Protein AF-A0A3C1LA24-F1 (afdb_monomer)

Sequence (68 aa):
MRKPTVPAVDSLAQLETDVCDCRQCPRLVAWREQVAVDKRASYRDEAYWGRGVPGFGDPAAKVMVLGL

Mean predicted aligned error: 6.38 Å

Radius of gyration: 16.12 Å; Cα contacts (8 Å, |Δi|>4): 29; chains: 1; bounding box: 53×24×33 Å

Structure (mmCIF, N/CA/C/O backbone):
data_AF-A0A3C1LA24-F1
#
_entry.id   AF-A0A3C1LA24-F1
#
loop_
_atom_site.group_PDB
_atom_site.id
_atom_site.type_symbol
_atom_site.label_atom_id
_atom_site.label_alt_id
_atom_site.label_comp_id
_atom_site.label_asym_id
_atom_site.label_entity_id
_atom_site.label_seq_id
_atom_site.pdbx_PDB_ins_code
_atom_site.Cartn_x
_atom_site.Cartn_y
_atom_site.Cartn_z
_atom_site.occupancy
_atom_site.B_iso_or_equiv
_atom_site.auth_seq_id
_atom_site.auth_comp_id
_atom_site.auth_asym_id
_atom_site.auth_atom_id
_atom_site.pdbx_PDB_model_num
ATOM 1 N N . MET A 1 1 ? 35.528 -7.456 5.200 1.00 44.84 1 MET A N 1
ATOM 2 C CA . MET A 1 1 ? 34.230 -6.772 5.015 1.00 44.84 1 MET A CA 1
ATOM 3 C C . MET A 1 1 ? 33.352 -7.681 4.168 1.00 44.84 1 MET A C 1
ATOM 5 O O . MET A 1 1 ? 33.632 -7.864 2.990 1.00 44.84 1 MET A O 1
ATOM 9 N N . ARG A 1 2 ? 32.407 -8.388 4.797 1.00 50.66 2 ARG A N 1
ATOM 10 C CA . ARG A 1 2 ? 31.538 -9.363 4.123 1.00 50.66 2 ARG A CA 1
ATOM 11 C C . ARG A 1 2 ? 30.636 -8.563 3.179 1.00 50.66 2 ARG A C 1
ATOM 13 O O . ARG A 1 2 ? 29.822 -7.781 3.657 1.00 50.66 2 ARG A O 1
ATOM 20 N N . LYS A 1 3 ? 30.841 -8.670 1.861 1.00 40.09 3 LYS A N 1
ATOM 21 C CA . LYS A 1 3 ? 29.866 -8.142 0.899 1.00 40.09 3 LYS A CA 1
ATOM 22 C C . L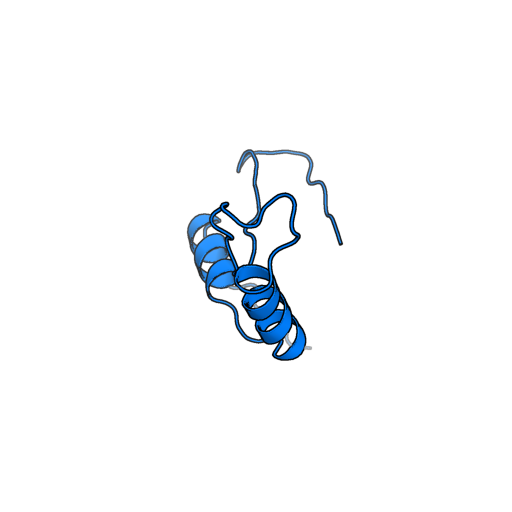YS A 1 3 ? 28.525 -8.805 1.228 1.00 40.09 3 LYS A C 1
ATOM 24 O O . LYS A 1 3 ? 28.535 -10.021 1.442 1.00 40.09 3 LYS A O 1
ATOM 29 N N . PRO A 1 4 ? 27.408 -8.062 1.303 1.00 49.50 4 PRO A N 1
ATOM 30 C CA . PRO A 1 4 ? 26.106 -8.700 1.332 1.00 49.50 4 PRO A CA 1
ATOM 31 C C . PRO A 1 4 ? 26.043 -9.579 0.086 1.00 49.50 4 PRO A C 1
ATOM 33 O O . PRO A 1 4 ? 26.202 -9.091 -1.034 1.00 49.50 4 PRO A O 1
ATOM 36 N N . THR A 1 5 ? 25.921 -10.886 0.279 1.00 48.91 5 THR A N 1
ATOM 37 C CA . THR A 1 5 ? 25.474 -11.782 -0.778 1.00 48.91 5 THR A CA 1
ATOM 38 C C . THR A 1 5 ? 24.069 -11.321 -1.105 1.00 48.91 5 THR A C 1
ATOM 40 O O . THR A 1 5 ? 23.160 -11.554 -0.312 1.00 48.91 5 THR A O 1
ATOM 43 N N . VAL A 1 6 ? 23.913 -10.583 -2.204 1.00 51.62 6 VAL A N 1
ATOM 44 C CA . VAL A 1 6 ? 22.589 -10.311 -2.756 1.00 51.62 6 VAL A CA 1
ATOM 45 C C . VAL A 1 6 ? 22.013 -11.698 -3.048 1.00 51.62 6 VAL A C 1
ATOM 47 O O . VAL A 1 6 ? 22.648 -12.442 -3.804 1.00 51.62 6 VAL A O 1
ATOM 50 N N . PRO A 1 7 ? 20.928 -12.119 -2.374 1.00 51.91 7 PRO A N 1
ATOM 51 C CA . PRO A 1 7 ? 20.302 -13.390 -2.695 1.00 51.91 7 PRO A CA 1
ATO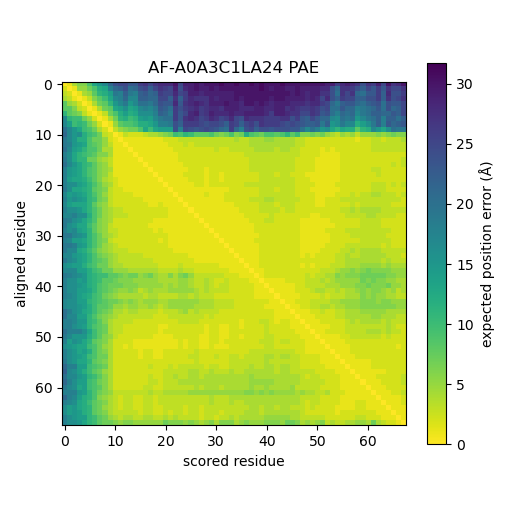M 52 C C . PRO A 1 7 ? 19.866 -13.361 -4.165 1.00 51.91 7 P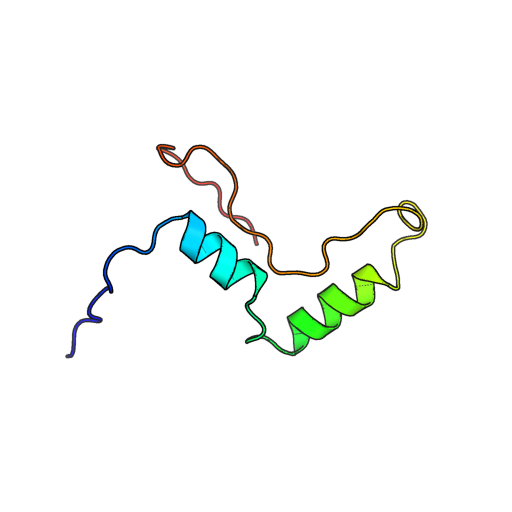RO A C 1
ATOM 54 O O . PRO A 1 7 ? 19.809 -12.293 -4.782 1.00 51.91 7 PRO A O 1
ATOM 57 N N . ALA A 1 8 ? 19.616 -14.537 -4.743 1.00 58.81 8 ALA A N 1
ATOM 58 C CA . ALA A 1 8 ? 19.007 -14.628 -6.067 1.00 58.81 8 ALA A CA 1
ATOM 59 C C . ALA A 1 8 ? 17.830 -13.646 -6.138 1.00 58.81 8 ALA A C 1
ATOM 61 O O . ALA A 1 8 ? 17.082 -13.537 -5.170 1.00 58.81 8 ALA A O 1
ATOM 62 N N . VAL A 1 9 ? 17.740 -12.875 -7.226 1.00 58.38 9 VAL A N 1
ATOM 63 C CA . VAL A 1 9 ? 16.726 -11.826 -7.360 1.00 58.38 9 VAL A CA 1
ATOM 64 C C . VAL A 1 9 ? 15.364 -12.496 -7.213 1.00 58.38 9 VAL A C 1
ATOM 66 O O . VAL A 1 9 ? 14.976 -13.268 -8.090 1.00 58.38 9 VAL A O 1
ATOM 69 N N . ASP A 1 10 ? 14.685 -12.263 -6.090 1.00 67.62 10 ASP A N 1
ATOM 70 C CA . ASP A 1 10 ? 13.329 -12.762 -5.914 1.00 67.62 10 ASP A CA 1
ATOM 71 C C . ASP A 1 10 ? 12.461 -12.199 -7.037 1.00 67.62 10 ASP A C 1
ATOM 73 O O . ASP A 1 10 ? 12.618 -11.048 -7.462 1.00 67.62 10 ASP A O 1
ATOM 77 N N . SER A 1 11 ? 11.570 -13.037 -7.564 1.00 89.06 11 SER A N 1
ATOM 78 C CA . SER A 1 11 ? 10.622 -12.575 -8.575 1.00 89.06 11 SER A CA 1
ATOM 79 C C . SER A 1 11 ? 9.779 -11.433 -8.002 1.00 89.06 11 SER A C 1
ATOM 81 O O . SER A 1 11 ? 9.495 -11.417 -6.803 1.00 89.06 11 SER A O 1
ATOM 83 N N . LEU A 1 12 ? 9.327 -10.504 -8.851 1.00 91.44 12 LEU A N 1
ATOM 84 C CA . LEU A 1 12 ? 8.424 -9.440 -8.397 1.00 91.44 12 LEU A CA 1
ATOM 85 C C . LEU A 1 12 ? 7.190 -10.019 -7.689 1.00 91.44 12 LEU A C 1
ATOM 87 O O . LEU A 1 12 ? 6.796 -9.494 -6.661 1.00 91.44 12 LEU A O 1
ATOM 91 N N . ALA A 1 13 ? 6.679 -11.168 -8.142 1.00 91.25 13 ALA A N 1
ATOM 92 C CA . ALA A 1 13 ? 5.573 -11.871 -7.491 1.00 91.25 13 ALA A CA 1
ATOM 93 C C . ALA A 1 13 ? 5.889 -12.327 -6.049 1.00 91.25 13 ALA A C 1
ATOM 95 O O . ALA A 1 13 ? 5.032 -12.253 -5.164 1.00 91.25 13 ALA A O 1
ATOM 96 N N . GLN A 1 14 ? 7.119 -12.784 -5.785 1.00 93.88 14 GLN A N 1
ATOM 97 C CA . GLN A 1 14 ? 7.533 -13.141 -4.424 1.00 93.88 14 GLN A CA 1
ATOM 98 C C . GLN A 1 14 ? 7.639 -11.887 -3.554 1.00 93.88 14 GLN A C 1
ATOM 100 O O . GLN A 1 14 ? 7.085 -11.850 -2.458 1.00 93.88 14 GLN A O 1
ATOM 105 N N . LEU A 1 15 ? 8.257 -10.827 -4.080 1.00 93.44 15 LEU A N 1
ATOM 106 C CA . LEU A 1 15 ? 8.374 -9.555 -3.373 1.00 93.44 15 LEU A CA 1
ATOM 107 C C . LEU A 1 15 ? 7.000 -8.947 -3.049 1.00 93.44 15 LEU A C 1
ATOM 109 O O . LEU A 1 15 ? 6.801 -8.418 -1.958 1.00 93.44 15 LEU A O 1
ATOM 113 N N . GLU A 1 16 ? 6.043 -9.029 -3.973 1.00 94.56 16 GLU A N 1
ATOM 114 C CA . GLU A 1 16 ? 4.660 -8.600 -3.754 1.00 94.56 16 GLU A CA 1
ATOM 115 C C . GLU A 1 16 ? 4.036 -9.329 -2.561 1.00 94.56 16 GLU A C 1
ATOM 117 O O . GLU A 1 16 ? 3.434 -8.687 -1.696 1.00 94.56 16 GLU A O 1
ATOM 122 N N . THR A 1 17 ? 4.231 -10.649 -2.478 1.00 95.75 17 THR A N 1
ATOM 123 C CA . THR A 1 17 ? 3.752 -11.478 -1.362 1.00 95.75 17 THR A CA 1
ATOM 124 C C . THR A 1 17 ? 4.404 -11.048 -0.049 1.00 95.75 17 THR A C 1
ATOM 126 O O . THR A 1 17 ? 3.704 -10.716 0.912 1.00 95.75 17 THR A O 1
ATOM 129 N N . ASP A 1 18 ? 5.732 -10.940 -0.035 1.00 96.06 18 ASP A N 1
ATOM 130 C CA . ASP A 1 18 ? 6.504 -10.566 1.151 1.00 96.06 18 ASP A CA 1
ATOM 131 C C . ASP A 1 18 ? 6.112 -9.176 1.676 1.00 96.06 18 ASP A C 1
ATOM 133 O O . ASP A 1 18 ? 5.955 -8.971 2.884 1.00 96.06 18 ASP A O 1
ATOM 137 N N . VAL A 1 19 ? 5.899 -8.209 0.778 1.00 96.31 19 VAL A N 1
ATOM 138 C CA . VAL A 1 19 ? 5.450 -6.854 1.131 1.00 96.31 19 VAL A CA 1
ATOM 139 C C . VAL A 1 19 ? 4.032 -6.874 1.700 1.00 96.31 19 VAL A C 1
ATOM 141 O O . VAL A 1 19 ? 3.772 -6.225 2.721 1.00 96.31 19 VAL A O 1
ATOM 144 N N . CYS A 1 20 ? 3.112 -7.617 1.081 1.00 97.19 20 CYS A N 1
ATOM 145 C CA . CYS A 1 20 ? 1.727 -7.717 1.544 1.00 97.19 20 CYS A CA 1
ATOM 146 C C . CYS A 1 20 ? 1.620 -8.365 2.936 1.00 97.19 20 CYS A C 1
ATOM 148 O O . CYS A 1 20 ? 0.741 -7.985 3.723 1.00 97.19 20 CYS A O 1
ATOM 150 N N . ASP A 1 21 ? 2.516 -9.305 3.243 1.00 97.50 21 ASP A N 1
ATOM 151 C CA . ASP A 1 21 ? 2.555 -10.061 4.500 1.00 97.50 21 ASP A CA 1
ATOM 152 C C . ASP A 1 21 ? 3.440 -9.435 5.581 1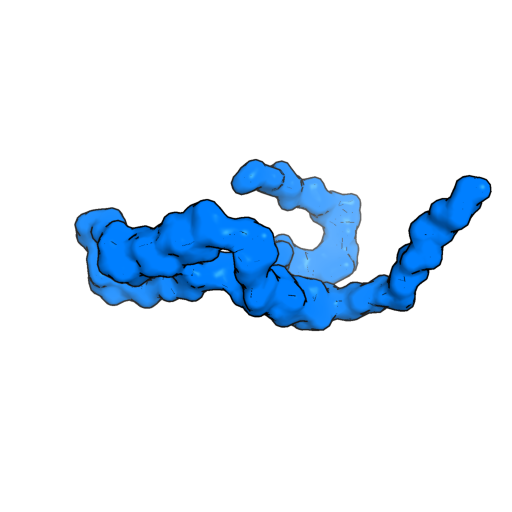.00 97.50 21 ASP A C 1
ATOM 154 O O . ASP A 1 21 ? 3.341 -9.800 6.755 1.00 97.50 21 ASP A O 1
ATOM 158 N N . CYS A 1 22 ? 4.266 -8.447 5.236 1.00 97.50 22 CYS A N 1
ATOM 159 C CA . CYS A 1 22 ? 5.179 -7.833 6.187 1.00 97.50 22 CYS A CA 1
ATOM 160 C C . CYS A 1 22 ? 4.441 -7.178 7.371 1.00 97.50 22 CYS A C 1
ATOM 162 O O . CYS A 1 22 ? 3.492 -6.388 7.225 1.00 97.50 22 CYS A O 1
ATOM 164 N N . ARG A 1 23 ? 4.932 -7.492 8.577 1.00 98.06 23 ARG A N 1
ATOM 165 C CA . ARG A 1 23 ? 4.469 -6.941 9.861 1.00 98.06 23 ARG A CA 1
ATOM 166 C C . ARG A 1 23 ? 5.602 -6.397 10.739 1.00 98.06 23 ARG A C 1
ATOM 168 O O . ARG A 1 23 ? 5.411 -6.191 11.932 1.00 98.06 23 ARG A O 1
ATOM 175 N N . GLN A 1 24 ? 6.781 -6.151 10.167 1.00 98.31 24 GLN A N 1
ATOM 176 C CA . GLN A 1 24 ? 7.988 -5.786 10.925 1.00 98.31 24 GLN A CA 1
ATOM 177 C C . GLN A 1 24 ? 7.921 -4.411 11.609 1.00 98.31 24 GLN A C 1
ATOM 179 O O . GLN A 1 24 ? 8.711 -4.153 12.511 1.00 98.31 24 GLN A O 1
ATOM 184 N N . CYS A 1 25 ? 6.993 -3.536 11.210 1.00 98.44 25 CYS A N 1
ATOM 185 C CA . CYS A 1 25 ? 6.856 -2.180 11.739 1.00 98.44 25 CYS A CA 1
ATOM 186 C C . CYS A 1 25 ? 5.580 -2.061 12.596 1.00 98.44 25 CYS A C 1
ATOM 188 O O . CYS A 1 25 ? 4.532 -1.703 12.047 1.00 98.44 25 CYS A O 1
ATOM 190 N N . PRO A 1 26 ? 5.628 -2.286 13.928 1.00 98.38 26 PRO A N 1
ATOM 191 C CA . PRO A 1 26 ? 4.421 -2.406 14.756 1.00 98.38 26 PRO A CA 1
ATOM 192 C C . PRO A 1 26 ? 3.505 -1.182 14.680 1.00 98.38 26 PRO A C 1
ATOM 194 O O . PRO A 1 26 ? 2.293 -1.313 14.540 1.00 98.38 26 PRO A O 1
ATOM 197 N N . ARG A 1 27 ? 4.094 0.021 14.685 1.00 98.56 27 ARG A N 1
ATOM 198 C CA . ARG A 1 27 ? 3.354 1.286 14.579 1.00 98.56 27 ARG A CA 1
ATOM 199 C C . ARG A 1 27 ? 2.579 1.409 13.262 1.00 98.56 27 ARG A C 1
ATOM 201 O O . ARG A 1 27 ? 1.450 1.882 13.267 1.00 98.56 27 ARG A O 1
ATOM 208 N N . LEU A 1 28 ? 3.182 1.008 12.139 1.00 98.44 28 LEU A N 1
ATOM 209 C CA . LEU A 1 28 ? 2.549 1.111 10.817 1.00 98.44 28 LEU A CA 1
ATOM 210 C C . LEU A 1 28 ? 1.460 0.056 10.634 1.00 98.44 28 LEU A C 1
ATOM 212 O O . LEU A 1 28 ? 0.418 0.350 10.058 1.00 98.44 28 LEU A O 1
ATOM 216 N N . VAL A 1 29 ? 1.696 -1.152 11.148 1.00 98.62 29 VAL A N 1
ATOM 217 C CA . VAL A 1 29 ? 0.719 -2.244 11.138 1.00 98.62 29 VAL A CA 1
ATOM 218 C C . VAL A 1 29 ? -0.525 -1.859 11.935 1.00 98.62 29 VAL A C 1
ATOM 220 O O . VAL A 1 29 ? -1.626 -1.940 11.402 1.00 98.62 29 VAL A O 1
ATOM 223 N N . ALA A 1 30 ? -0.348 -1.358 13.162 1.00 98.44 30 ALA A N 1
ATOM 224 C CA . ALA A 1 30 ? -1.463 -0.899 13.987 1.00 98.44 30 ALA A CA 1
ATOM 225 C C . ALA A 1 30 ? -2.264 0.208 13.286 1.00 98.44 30 ALA A C 1
ATOM 227 O O . ALA A 1 30 ? -3.489 0.150 13.224 1.00 98.44 30 ALA A O 1
ATOM 228 N N . TRP A 1 31 ? -1.570 1.183 12.692 1.00 97.94 31 TRP A N 1
ATOM 229 C CA . TRP A 1 31 ? -2.220 2.281 11.983 1.00 97.94 31 TRP A CA 1
ATOM 230 C C . TRP A 1 31 ? -3.015 1.816 10.756 1.00 97.94 31 TRP A C 1
ATOM 232 O O . TRP A 1 31 ? -4.184 2.172 10.630 1.00 97.94 31 TRP A O 1
ATOM 242 N N . ARG A 1 32 ? -2.415 1.014 9.858 1.00 97.69 32 ARG A N 1
ATOM 243 C CA . ARG A 1 32 ? -3.087 0.569 8.620 1.00 97.69 32 ARG A CA 1
ATOM 244 C C . ARG A 1 32 ? -4.310 -0.310 8.899 1.00 97.69 32 ARG A C 1
ATOM 246 O O . ARG A 1 32 ? -5.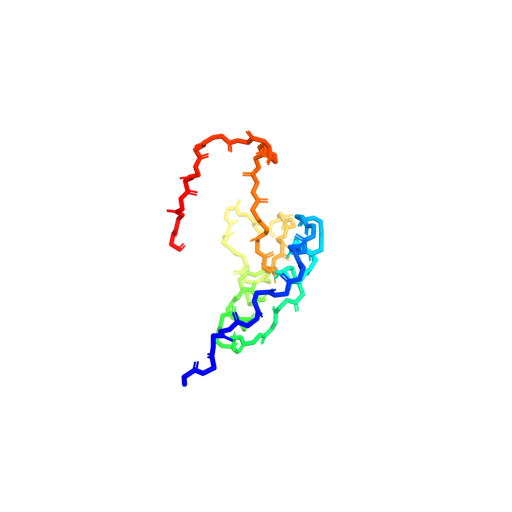270 -0.257 8.137 1.00 97.69 32 ARG A O 1
ATOM 253 N N . GLU A 1 33 ? -4.274 -1.096 9.975 1.00 97.56 33 GLU A N 1
ATOM 254 C CA . GLU A 1 33 ? -5.398 -1.931 10.410 1.00 97.56 33 GLU A CA 1
ATOM 255 C C . GLU A 1 33 ? -6.500 -1.081 11.043 1.00 97.56 33 GLU A C 1
ATOM 257 O O . GLU A 1 33 ? -7.670 -1.262 10.714 1.00 97.56 33 GLU A O 1
ATOM 262 N N . GLN A 1 34 ? -6.136 -0.095 11.870 1.00 97.44 34 GLN A N 1
ATOM 263 C CA . GLN A 1 34 ? -7.106 0.819 12.464 1.00 97.44 34 GLN A CA 1
ATOM 264 C C . GLN A 1 34 ? -7.869 1.605 11.396 1.00 97.44 34 GLN A C 1
ATOM 266 O O . GLN A 1 34 ? -9.093 1.586 11.394 1.00 97.44 34 GLN A O 1
ATOM 271 N N . VAL A 1 35 ? -7.183 2.249 10.446 1.00 96.38 35 VAL A N 1
ATOM 272 C CA . VAL A 1 35 ? -7.860 3.059 9.410 1.00 96.38 35 VAL A CA 1
ATOM 273 C C . VAL A 1 35 ? -8.657 2.223 8.405 1.00 96.38 35 VAL A C 1
ATOM 275 O O . VAL A 1 35 ? -9.495 2.769 7.688 1.00 96.38 35 VAL A O 1
ATOM 278 N N . ALA A 1 36 ? -8.412 0.911 8.335 1.00 96.06 36 ALA A N 1
ATOM 279 C CA . ALA A 1 36 ? -9.239 -0.007 7.557 1.00 96.06 36 ALA A CA 1
ATOM 280 C C . ALA A 1 36 ? -10.595 -0.292 8.232 1.00 96.06 36 ALA A C 1
ATOM 282 O O . ALA A 1 36 ? -11.538 -0.685 7.544 1.00 96.06 36 ALA A O 1
ATOM 283 N N . VAL A 1 37 ? -10.706 -0.066 9.546 1.00 95.81 37 VAL A N 1
ATOM 284 C CA . VAL A 1 37 ? -11.951 -0.158 10.328 1.00 95.81 37 VAL A CA 1
ATOM 285 C C . VAL A 1 37 ? -12.567 1.232 10.508 1.00 95.81 37 VAL A C 1
ATOM 287 O O . VAL A 1 37 ? -13.700 1.472 10.089 1.00 95.81 37 VAL A O 1
ATOM 290 N N . ASP A 1 38 ? -11.784 2.168 11.043 1.00 96.38 38 ASP A N 1
ATOM 291 C CA . ASP A 1 38 ? -12.141 3.564 11.311 1.00 96.38 38 ASP A CA 1
ATOM 292 C C . ASP A 1 38 ? -11.960 4.418 10.046 1.00 96.38 38 ASP A C 1
ATOM 294 O O . ASP A 1 38 ? -11.122 5.322 9.963 1.00 96.38 38 ASP A O 1
ATOM 298 N N . LYS A 1 39 ? -12.723 4.089 9.004 1.00 94.62 39 LYS A N 1
ATOM 299 C CA . LYS A 1 39 ? -12.581 4.711 7.685 1.00 94.62 39 LYS A CA 1
ATOM 300 C C . LYS A 1 39 ? -13.036 6.168 7.697 1.00 94.62 39 LYS A C 1
ATOM 302 O O . LYS A 1 39 ? -13.974 6.560 8.395 1.00 94.62 39 LYS A O 1
ATOM 307 N N . ARG A 1 40 ? -12.432 6.973 6.817 1.00 94.50 40 ARG A N 1
ATOM 308 C CA . ARG A 1 40 ? -12.920 8.326 6.512 1.00 94.50 40 ARG A CA 1
ATOM 309 C C . ARG A 1 40 ? -14.389 8.245 6.086 1.00 94.50 40 ARG A C 1
ATOM 311 O O . ARG A 1 40 ? -14.730 7.414 5.253 1.00 94.50 40 ARG A O 1
ATOM 318 N N . ALA A 1 41 ? -15.228 9.156 6.585 1.00 95.56 41 ALA A N 1
ATOM 319 C CA . ALA A 1 41 ? -16.674 9.144 6.338 1.00 95.56 41 ALA A CA 1
ATOM 320 C C . ALA A 1 41 ? -17.061 9.014 4.851 1.00 95.56 41 ALA A C 1
ATOM 322 O O . ALA A 1 41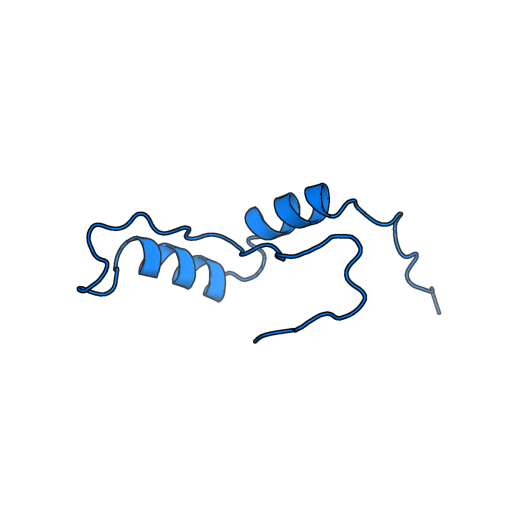 ? -17.990 8.282 4.530 1.00 95.56 41 ALA A O 1
ATOM 323 N N . SER A 1 42 ? -16.314 9.656 3.944 1.00 97.50 42 SER A N 1
ATOM 324 C CA . SER A 1 42 ? -16.540 9.580 2.492 1.00 97.50 42 SER A CA 1
ATOM 325 C C . SER A 1 42 ? -16.325 8.191 1.877 1.00 97.50 42 SER A C 1
ATOM 327 O O . SER A 1 42 ? -16.788 7.962 0.771 1.00 97.50 42 SER A O 1
ATOM 329 N N . TYR A 1 43 ? -15.629 7.286 2.569 1.00 96.25 43 TYR A N 1
ATOM 330 C CA . TYR A 1 43 ? -15.280 5.940 2.098 1.00 96.25 43 TYR A CA 1
ATOM 331 C C . TYR A 1 43 ? -15.724 4.854 3.088 1.00 96.25 43 TYR A C 1
ATOM 333 O O . TYR A 1 43 ? -15.169 3.758 3.120 1.00 96.25 43 TYR A O 1
ATOM 341 N N . ARG A 1 44 ? -16.697 5.158 3.956 1.00 94.75 44 ARG A N 1
ATOM 342 C CA . ARG A 1 44 ? -17.100 4.266 5.056 1.00 94.75 44 ARG A CA 1
ATOM 343 C C . ARG A 1 44 ? -17.594 2.892 4.581 1.00 94.75 44 ARG A C 1
ATOM 345 O O . ARG A 1 44 ? -17.374 1.896 5.270 1.00 94.75 44 ARG A O 1
ATOM 352 N N . ASP A 1 45 ? -18.199 2.847 3.398 1.00 95.62 45 ASP A N 1
ATOM 353 C CA . ASP A 1 45 ? -18.799 1.641 2.822 1.00 95.62 45 ASP A CA 1
ATOM 354 C C . ASP A 1 45 ? -17.836 0.884 1.879 1.00 95.62 45 ASP A C 1
ATOM 356 O O . ASP A 1 45 ? -18.149 -0.208 1.418 1.00 95.62 45 ASP A O 1
ATOM 360 N N . GLU A 1 46 ? -16.637 1.422 1.633 1.00 96.50 46 GLU A N 1
ATOM 361 C CA . GLU A 1 46 ? -15.619 0.828 0.754 1.00 96.50 46 GLU A CA 1
ATOM 362 C C . GLU A 1 46 ? -14.828 -0.276 1.463 1.00 96.50 46 GLU A C 1
ATOM 364 O O . GLU A 1 46 ? -14.539 -0.182 2.659 1.00 96.50 46 GLU A O 1
ATOM 369 N N . ALA A 1 47 ? -14.382 -1.299 0.737 1.00 94.75 47 ALA A N 1
ATOM 370 C CA . ALA A 1 47 ? -13.430 -2.270 1.275 1.00 94.75 47 ALA A CA 1
ATOM 371 C C . ALA A 1 47 ? -12.009 -1.677 1.281 1.00 94.75 47 ALA A C 1
ATOM 373 O O . ALA A 1 47 ? -11.497 -1.257 0.248 1.00 94.75 47 ALA A O 1
ATOM 374 N N . TYR A 1 48 ? -11.355 -1.649 2.444 1.00 96.00 48 TYR A N 1
ATOM 375 C CA . TYR A 1 48 ? -9.985 -1.143 2.581 1.00 96.00 48 TYR A CA 1
ATOM 376 C C . TYR A 1 48 ? -8.972 -2.286 2.560 1.00 96.00 48 TYR A C 1
ATOM 378 O O . TYR A 1 48 ? -9.196 -3.330 3.166 1.00 96.00 48 TYR A O 1
ATOM 386 N N . TRP A 1 49 ? -7.824 -2.056 1.915 1.00 95.75 49 TRP A N 1
ATOM 387 C CA . TRP A 1 49 ? -6.759 -3.056 1.800 1.00 95.75 49 TRP A CA 1
ATOM 388 C C . TRP A 1 49 ? -6.122 -3.426 3.147 1.00 95.75 49 TRP A C 1
ATOM 390 O O . TRP A 1 49 ? -5.899 -4.600 3.424 1.00 95.75 49 TRP A O 1
ATOM 400 N N . GLY A 1 50 ? -5.803 -2.433 3.988 1.00 96.19 50 GLY A N 1
ATOM 401 C CA . GLY A 1 50 ? -5.276 -2.654 5.345 1.00 96.19 50 GLY A CA 1
ATOM 402 C C . GLY A 1 50 ? -3.936 -3.408 5.434 1.00 96.19 50 GLY A C 1
ATOM 403 O O . GLY A 1 50 ? -3.546 -3.842 6.517 1.00 96.19 50 GLY A O 1
ATOM 404 N N . ARG A 1 51 ? -3.212 -3.581 4.321 1.00 97.38 51 ARG A N 1
ATOM 405 C CA . ARG A 1 51 ? -1.954 -4.349 4.227 1.00 97.38 51 ARG A CA 1
ATOM 406 C C . ARG A 1 51 ? -0.843 -3.541 3.551 1.00 97.38 51 ARG A C 1
ATOM 408 O O . ARG A 1 51 ? -1.042 -2.382 3.193 1.00 97.38 51 ARG A O 1
ATOM 415 N N . GLY A 1 52 ? 0.354 -4.125 3.447 1.00 97.44 52 GLY A N 1
ATOM 416 C CA . GLY A 1 52 ? 1.461 -3.531 2.692 1.00 97.44 52 GLY A CA 1
ATOM 417 C C . GLY A 1 52 ? 1.071 -3.390 1.223 1.00 97.44 52 GLY A C 1
ATOM 418 O O . GLY A 1 52 ? 0.339 -4.232 0.704 1.00 97.44 52 GLY A O 1
ATOM 419 N N . VAL A 1 53 ? 1.496 -2.303 0.581 1.00 97.44 53 VAL A N 1
ATOM 420 C CA . VAL A 1 53 ? 1.133 -2.010 -0.810 1.00 97.44 53 VAL A CA 1
ATOM 421 C C . VAL A 1 53 ? 2.289 -2.446 -1.711 1.00 97.44 53 VAL A C 1
ATOM 423 O O . VAL A 1 53 ? 3.388 -1.909 -1.551 1.00 97.44 53 VAL A O 1
ATOM 426 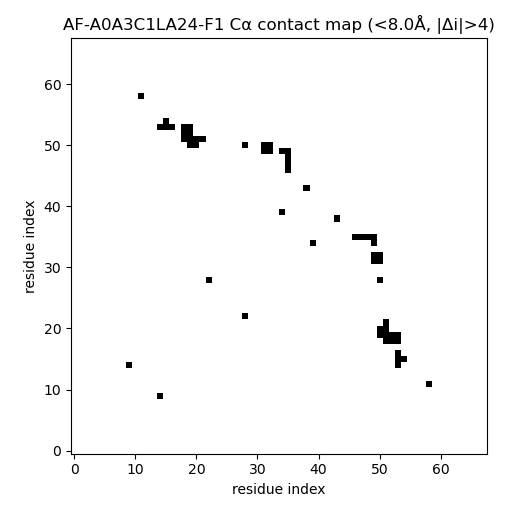N N . PRO A 1 54 ? 2.085 -3.420 -2.615 1.00 95.75 54 PRO A N 1
ATOM 427 C CA . PRO A 1 54 ? 3.113 -3.816 -3.565 1.00 95.75 54 PRO A CA 1
ATOM 428 C C . PRO A 1 54 ? 3.410 -2.702 -4.573 1.00 95.75 54 PRO A C 1
ATOM 430 O O . PRO A 1 54 ? 2.617 -1.777 -4.767 1.00 95.75 54 PRO A O 1
ATOM 433 N N . GLY A 1 55 ? 4.555 -2.815 -5.248 1.00 94.94 55 GLY A N 1
ATOM 434 C CA . GLY A 1 55 ? 4.830 -2.001 -6.428 1.00 94.94 55 GLY A CA 1
ATOM 435 C C . GLY A 1 55 ? 3.812 -2.275 -7.538 1.00 94.94 55 GLY A C 1
ATOM 436 O O . GLY A 1 55 ? 3.221 -3.348 -7.607 1.00 94.94 55 GLY A O 1
ATOM 437 N N . PHE A 1 56 ? 3.610 -1.300 -8.418 1.00 96.19 56 PHE A N 1
ATOM 438 C CA . PHE A 1 56 ? 2.729 -1.428 -9.574 1.00 96.19 56 PHE A CA 1
ATOM 439 C C . PHE A 1 56 ? 3.416 -0.860 -10.812 1.00 96.19 56 PHE A C 1
ATOM 441 O O . PHE A 1 56 ? 4.028 0.208 -10.751 1.00 96.19 56 PHE A O 1
ATOM 448 N N . GLY A 1 57 ? 3.280 -1.552 -11.939 1.00 95.44 57 GLY A N 1
ATOM 449 C CA . GLY A 1 57 ? 3.779 -1.091 -13.226 1.00 95.44 57 GLY A CA 1
ATOM 450 C C . GLY A 1 57 ? 4.225 -2.234 -14.124 1.00 95.44 57 GLY A C 1
ATOM 451 O O . GLY A 1 57 ? 3.978 -3.405 -13.845 1.00 95.44 57 GLY A O 1
ATOM 452 N N . ASP A 1 58 ? 4.884 -1.866 -15.215 1.00 95.94 58 ASP A N 1
ATOM 453 C CA . ASP A 1 58 ? 5.507 -2.813 -16.133 1.00 95.94 58 ASP A CA 1
ATOM 454 C C . ASP A 1 58 ? 6.769 -3.423 -15.480 1.00 95.94 58 ASP A C 1
ATOM 456 O O . ASP A 1 58 ? 7.684 -2.669 -15.137 1.00 95.94 58 ASP A O 1
ATOM 460 N N . PRO A 1 59 ? 6.872 -4.760 -15.324 1.00 91.75 59 PRO A N 1
ATOM 461 C CA . PRO A 1 59 ? 8.094 -5.428 -14.861 1.00 91.75 59 PRO A CA 1
ATOM 462 C C . PRO A 1 59 ? 9.342 -5.102 -15.693 1.00 91.75 59 PRO A C 1
ATOM 464 O O . PRO A 1 59 ? 10.463 -5.238 -15.205 1.00 91.75 59 PRO A O 1
ATOM 467 N N . ALA A 1 60 ? 9.155 -4.681 -16.948 1.00 93.19 60 ALA A N 1
ATOM 468 C CA . ALA A 1 60 ? 10.203 -4.247 -17.865 1.00 93.19 60 ALA A CA 1
ATOM 469 C C . ALA A 1 60 ? 10.337 -2.711 -17.956 1.00 93.19 60 ALA A C 1
ATOM 471 O O . ALA A 1 60 ? 11.013 -2.199 -18.859 1.00 93.19 60 ALA A O 1
ATOM 472 N N . ALA A 1 61 ? 9.716 -1.958 -17.040 1.00 95.69 61 ALA A N 1
ATOM 473 C CA . ALA A 1 61 ? 9.813 -0.504 -17.006 1.00 95.69 61 ALA A CA 1
ATOM 474 C C . ALA A 1 61 ? 11.274 -0.036 -16.912 1.00 95.69 61 ALA A C 1
ATOM 476 O O . ALA A 1 61 ? 12.084 -0.553 -16.145 1.00 95.69 61 ALA A O 1
ATOM 477 N N . LYS A 1 62 ? 11.603 1.014 -17.669 1.00 97.50 62 LYS A N 1
ATOM 478 C CA . LYS A 1 62 ? 12.936 1.649 -17.650 1.00 97.50 62 LYS A CA 1
ATOM 479 C C . LYS A 1 62 ? 13.049 2.795 -16.645 1.00 97.50 62 LYS A C 1
ATOM 481 O O . LYS A 1 62 ? 14.132 3.339 -16.452 1.00 97.50 62 LYS A O 1
ATOM 486 N N . VAL A 1 63 ? 11.925 3.196 -16.057 1.00 97.50 63 VAL A N 1
ATOM 487 C CA . VAL A 1 63 ? 11.813 4.320 -15.125 1.00 97.50 63 VAL A CA 1
ATOM 488 C C . VAL A 1 63 ? 10.972 3.870 -13.939 1.00 97.50 63 VAL A C 1
ATOM 490 O O . VAL A 1 63 ? 9.918 3.268 -14.130 1.00 97.50 63 VAL A O 1
ATOM 493 N N . MET A 1 64 ? 11.429 4.193 -12.728 1.00 96.69 64 MET A N 1
ATOM 494 C CA . MET A 1 64 ? 10.714 3.938 -11.479 1.00 96.69 64 MET A CA 1
ATOM 495 C C . MET A 1 64 ? 10.395 5.263 -10.791 1.00 96.69 64 MET A C 1
ATOM 497 O O . MET A 1 64 ? 11.268 6.119 -10.648 1.00 96.69 64 MET A O 1
ATOM 501 N 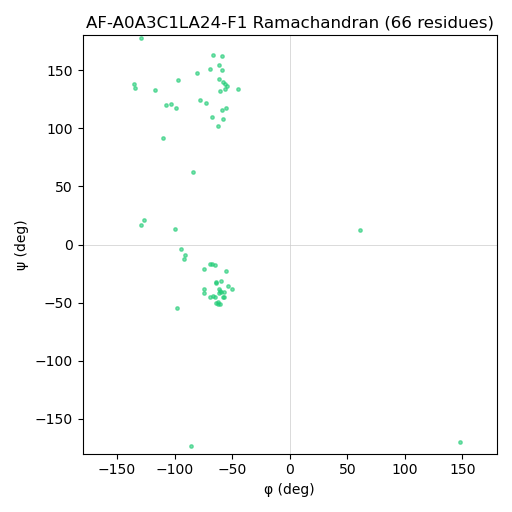N . VAL A 1 65 ? 9.151 5.412 -10.340 1.00 97.31 65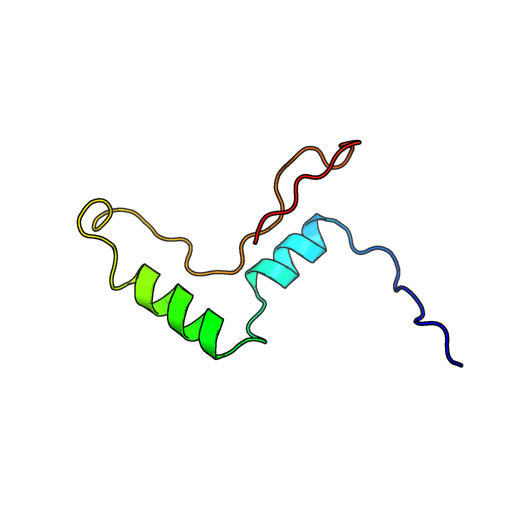 VAL A N 1
ATOM 502 C CA . VAL A 1 65 ? 8.721 6.528 -9.492 1.00 97.31 65 VAL A CA 1
ATOM 503 C C . VAL A 1 65 ? 8.596 6.008 -8.067 1.00 97.31 65 VAL A C 1
ATOM 505 O O . VAL A 1 65 ? 7.840 5.072 -7.820 1.00 97.31 65 VAL A O 1
ATOM 508 N N . LEU A 1 66 ? 9.344 6.603 -7.136 1.00 96.56 66 LEU A N 1
ATOM 509 C CA . LEU A 1 66 ? 9.341 6.213 -5.728 1.00 96.56 66 LEU A CA 1
ATOM 510 C C . LEU A 1 66 ? 8.618 7.271 -4.889 1.00 96.56 66 LEU A C 1
ATOM 512 O O . LEU A 1 66 ? 9.019 8.435 -4.877 1.00 96.56 66 LEU A O 1
ATOM 516 N N . GLY A 1 67 ? 7.544 6.850 -4.219 1.00 94.88 67 GLY A N 1
ATOM 517 C CA . GLY A 1 67 ? 6.806 7.659 -3.249 1.00 94.88 67 GLY A CA 1
ATOM 518 C C . GLY A 1 67 ? 7.402 7.599 -1.838 1.00 94.88 67 GLY A C 1
ATOM 519 O O . GLY A 1 67 ? 8.467 7.019 -1.630 1.00 94.88 67 GLY A O 1
ATOM 520 N N . LEU A 1 68 ? 6.689 8.200 -0.880 1.00 90.06 68 LEU A N 1
ATOM 521 C CA . LEU A 1 68 ? 7.021 8.224 0.550 1.00 90.06 68 LEU A CA 1
ATOM 522 C C . LEU A 1 68 ? 6.123 7.278 1.355 1.00 90.06 68 LEU A C 1
ATOM 524 O O . LEU A 1 68 ? 4.912 7.231 1.041 1.00 90.06 68 LEU A O 1
#

Foldseek 3Di:
DDDPPPPDPDDLVVVQVCQQPDDPDVVLLVVLQVCQCVPDPVCNPPHGSSGGDRDDDDPPDPDDDDDD

Solvent-accessible surface area (backbone atoms only — not comparable to full-atom values): 4601 Å² total; per-residue (Å²): 132,85,72,81,76,76,67,79,82,70,52,67,71,54,50,36,49,53,39,42,67,56,65,90,49,63,72,58,50,54,49,39,46,45,50,46,69,67,40,59,80,96,49,60,88,59,89,58,83,51,57,44,79,52,89,85,79,63,94,82,57,92,73,86,88,82,86,134

Secondary structure (DSSP, 8-state):
-------S---HHHHHHHHHH----HHHHHHHHHHHHS--GGGTTSPP--SPPPP-S-TT-S------

pLDDT: mean 89.54, std 15.86, range [40.09, 98.62]